Protein AF-A0A355X7D9-F1 (afdb_monomer_lite)

Radius of gyration: 18.4 Å; chains: 1; bounding box: 54×33×50 Å

pLDDT: mean 74.08, std 18.55, range [33.12, 97.25]

Foldseek 3Di:
DDPDDPPDPPPDDDDPDDDDDPVCPPVCVVVVQVVQQWDACDPLNPPVVDRTGGDDDDDDDPVCCVVCQVVQLQPFDLPDPQFGDWDWDDDPQWIWIHTNVDIQTDGLQDQPSQVVQLVVRVVRRNDSSVGGGSVSRDDD

Structure (mmCIF, N/CA/C/O backbone):
data_AF-A0A355X7D9-F1
#
_entry.id   AF-A0A355X7D9-F1
#
loop_
_atom_site.group_PDB
_atom_site.id
_atom_site.type_symbol
_atom_site.label_atom_id
_atom_site.label_alt_id
_atom_site.label_comp_id
_atom_site.label_asym_id
_atom_site.label_entity_id
_atom_site.label_seq_id
_atom_site.pdbx_PDB_ins_code
_atom_site.Cartn_x
_atom_site.Cartn_y
_atom_site.Cartn_z
_atom_site.occupancy
_atom_site.B_iso_or_equiv
_atom_site.auth_seq_id
_atom_site.auth_comp_id
_atom_site.auth_asym_id
_atom_site.auth_atom_id
_atom_site.pdbx_PDB_model_num
ATOM 1 N N . MET A 1 1 ? 30.212 -12.729 -37.446 1.00 37.50 1 MET A N 1
ATOM 2 C CA . MET A 1 1 ? 29.825 -13.576 -36.300 1.00 37.50 1 MET A CA 1
ATOM 3 C C . MET A 1 1 ? 28.626 -12.900 -35.650 1.00 37.50 1 MET A C 1
ATOM 5 O O . MET A 1 1 ? 28.791 -11.864 -35.021 1.00 37.50 1 MET A O 1
ATOM 9 N N . ILE A 1 2 ? 27.415 -13.364 -35.962 1.00 36.81 2 ILE A N 1
ATOM 10 C CA . ILE A 1 2 ? 26.168 -12.760 -35.474 1.00 36.81 2 ILE A CA 1
ATOM 11 C C . ILE A 1 2 ? 25.982 -13.260 -34.043 1.00 36.81 2 ILE A C 1
ATOM 13 O O . ILE A 1 2 ? 25.914 -14.470 -33.834 1.00 36.81 2 ILE A O 1
ATOM 17 N N . LYS A 1 3 ? 25.971 -12.354 -33.059 1.00 39.94 3 LYS A N 1
ATOM 18 C CA . LYS A 1 3 ? 25.638 -12.713 -31.678 1.00 39.94 3 LYS A CA 1
ATOM 19 C C . LYS A 1 3 ? 24.190 -13.195 -31.661 1.00 39.94 3 LYS A C 1
ATOM 21 O O . LYS A 1 3 ? 23.278 -12.438 -31.981 1.00 39.94 3 LYS A O 1
ATOM 26 N N . GLN A 1 4 ? 24.018 -14.470 -31.341 1.00 42.75 4 GLN A N 1
ATOM 27 C CA . GLN A 1 4 ? 22.736 -15.077 -31.034 1.00 42.75 4 GLN A CA 1
ATOM 28 C C . GLN A 1 4 ? 22.174 -14.321 -29.825 1.00 42.75 4 GLN A C 1
ATOM 30 O O . GLN A 1 4 ? 22.808 -14.277 -28.773 1.00 42.75 4 GLN A O 1
ATOM 35 N N . ILE A 1 5 ? 21.058 -13.621 -30.016 1.00 48.12 5 ILE A N 1
ATOM 36 C CA . ILE A 1 5 ? 20.336 -12.978 -28.922 1.00 48.12 5 ILE A CA 1
ATOM 37 C C . ILE A 1 5 ? 19.701 -14.122 -28.135 1.00 48.12 5 ILE A C 1
ATOM 39 O O . ILE A 1 5 ? 18.835 -14.819 -28.670 1.00 48.12 5 ILE A O 1
ATOM 43 N N . ASP A 1 6 ? 20.169 -14.346 -26.908 1.00 46.44 6 ASP A N 1
ATOM 44 C CA . ASP A 1 6 ? 19.499 -15.235 -25.964 1.00 46.44 6 ASP A CA 1
ATOM 45 C C . ASP A 1 6 ? 18.053 -14.757 -25.823 1.00 46.44 6 ASP A C 1
ATOM 47 O O . ASP A 1 6 ? 17.785 -13.646 -25.359 1.00 46.44 6 ASP A O 1
ATOM 51 N N . LYS A 1 7 ? 17.103 -15.587 -26.268 1.00 47.53 7 LYS A N 1
ATOM 52 C CA . LYS A 1 7 ? 15.702 -15.426 -25.892 1.00 47.53 7 LYS A CA 1
ATOM 53 C C . LYS A 1 7 ? 15.666 -15.625 -24.384 1.00 47.53 7 LYS A C 1
ATOM 55 O O . LYS A 1 7 ? 15.735 -16.763 -23.925 1.00 47.53 7 LYS A O 1
ATOM 60 N N . ALA A 1 8 ? 15.606 -14.523 -23.637 1.00 48.34 8 ALA A N 1
ATOM 61 C CA . ALA A 1 8 ? 15.308 -14.550 -22.216 1.00 48.34 8 ALA A CA 1
ATOM 62 C C . ALA A 1 8 ? 14.149 -15.528 -22.005 1.00 48.34 8 ALA A C 1
ATOM 64 O O . ALA A 1 8 ? 13.143 -15.468 -22.717 1.00 48.34 8 ALA A O 1
ATOM 65 N N . HIS A 1 9 ? 14.348 -16.484 -21.106 1.00 48.16 9 HIS A N 1
ATOM 66 C CA . HIS A 1 9 ? 13.357 -17.484 -20.753 1.00 48.16 9 HIS A CA 1
ATOM 67 C C . HIS A 1 9 ? 12.166 -16.728 -20.147 1.00 48.16 9 HIS A C 1
ATOM 69 O O . HIS A 1 9 ? 12.162 -16.422 -18.960 1.00 48.16 9 HIS A O 1
ATOM 75 N N . ILE A 1 10 ? 11.190 -16.341 -20.973 1.00 46.81 10 ILE A N 1
ATOM 76 C CA . ILE A 1 10 ? 9.925 -15.789 -20.494 1.00 46.81 10 ILE A CA 1
ATOM 77 C C . ILE A 1 10 ? 9.227 -16.978 -19.843 1.00 46.81 10 ILE A C 1
ATOM 79 O O . ILE A 1 10 ? 8.678 -17.835 -20.531 1.00 46.81 10 ILE A O 1
ATOM 83 N N . SER A 1 11 ? 9.358 -17.104 -18.525 1.00 43.50 11 SER A N 1
ATOM 84 C CA . SER A 1 11 ? 8.507 -17.999 -17.755 1.00 43.50 11 SER A CA 1
ATOM 85 C C . SER A 1 11 ? 7.077 -17.520 -17.970 1.00 43.50 11 SER A C 1
ATOM 87 O O . SER A 1 11 ? 6.740 -16.401 -17.584 1.00 43.50 11 SER A O 1
ATOM 89 N N . GLU A 1 12 ? 6.263 -18.318 -18.654 1.00 38.62 12 GLU A N 1
ATOM 90 C CA . GLU A 1 12 ? 4.837 -18.042 -18.781 1.00 38.62 12 GLU A CA 1
ATOM 91 C C . GLU A 1 12 ? 4.248 -17.973 -17.365 1.00 38.62 12 GLU A C 1
ATOM 93 O O . GLU A 1 12 ? 4.282 -18.947 -16.616 1.00 38.62 12 GLU A O 1
ATOM 98 N N . CYS A 1 13 ? 3.773 -16.792 -16.970 1.00 42.66 13 CYS A N 1
ATOM 99 C CA . CYS A 1 13 ? 3.034 -16.605 -15.729 1.00 42.66 13 CYS A CA 1
ATOM 100 C C . CYS A 1 13 ? 1.545 -16.709 -16.060 1.00 42.66 13 CYS A C 1
ATOM 102 O O . CYS A 1 13 ? 1.006 -15.870 -16.783 1.00 42.66 13 CYS A O 1
ATOM 104 N N . GLU A 1 14 ? 0.883 -17.742 -15.548 1.00 38.44 14 GLU A N 1
ATOM 105 C CA . GLU A 1 14 ? -0.551 -17.956 -15.734 1.00 38.44 14 GLU A CA 1
ATOM 106 C C . GLU A 1 14 ? -1.353 -17.449 -14.529 1.00 38.44 14 GLU A C 1
ATOM 108 O O . GLU A 1 14 ? -1.004 -17.687 -13.371 1.00 38.44 14 GLU A O 1
ATOM 113 N N . ILE A 1 15 ? -2.469 -16.766 -14.794 1.00 47.62 15 ILE A N 1
ATOM 114 C CA . ILE A 1 15 ? -3.479 -16.491 -13.769 1.00 47.62 15 ILE A CA 1
ATOM 115 C C . ILE A 1 15 ? -4.422 -17.691 -13.736 1.00 47.62 15 ILE A C 1
ATOM 117 O O . ILE A 1 15 ? -5.391 -17.762 -14.494 1.00 47.62 15 ILE A O 1
ATOM 121 N N . ASN A 1 16 ? -4.148 -18.633 -12.840 1.00 33.12 16 ASN A N 1
ATOM 122 C CA . ASN A 1 16 ? -5.037 -19.763 -12.609 1.00 33.12 16 ASN A CA 1
ATOM 123 C C . ASN A 1 16 ? -6.116 -19.403 -11.583 1.00 33.12 16 ASN A C 1
ATOM 125 O O . ASN A 1 16 ? -5.812 -19.064 -10.442 1.00 33.12 16 ASN A O 1
ATOM 129 N N . ASN A 1 17 ? -7.381 -19.554 -11.992 1.00 40.44 17 ASN A N 1
ATOM 130 C CA . ASN A 1 17 ? -8.606 -19.391 -11.191 1.00 40.44 17 ASN A CA 1
ATOM 131 C C . ASN A 1 17 ? -9.131 -17.955 -10.982 1.00 40.44 17 ASN A C 1
ATOM 133 O O . ASN A 1 17 ? -9.557 -17.596 -9.884 1.00 40.44 17 ASN A O 1
ATOM 137 N N . LEU A 1 18 ? -9.221 -17.155 -12.050 1.00 55.16 18 LEU A N 1
ATOM 138 C CA . LEU A 1 18 ? -10.052 -15.945 -12.043 1.00 55.16 18 LEU A CA 1
ATOM 139 C C . LEU A 1 18 ? -11.548 -16.321 -12.108 1.00 55.16 18 LEU A C 1
ATOM 141 O O . LEU A 1 18 ? -12.053 -16.728 -13.156 1.00 55.16 18 LEU A O 1
ATOM 145 N N . CYS A 1 19 ? -12.276 -16.170 -10.999 1.00 50.41 19 CYS A N 1
ATOM 146 C CA . CYS A 1 19 ? -13.732 -16.324 -10.974 1.00 50.41 19 CYS A CA 1
ATOM 147 C C . CYS A 1 19 ? -14.412 -14.976 -11.244 1.00 50.41 19 CYS A C 1
ATOM 149 O O . CYS A 1 19 ? -14.217 -14.018 -10.500 1.00 50.41 19 CYS A O 1
ATOM 151 N N . VAL A 1 20 ? -15.238 -14.907 -12.289 1.00 54.19 20 VAL A N 1
ATOM 152 C CA . VAL A 1 20 ? -16.112 -13.756 -12.547 1.00 54.19 20 VAL A CA 1
ATOM 153 C C . VAL A 1 20 ? -17.496 -14.058 -11.976 1.00 54.19 20 VAL A C 1
ATOM 155 O O . VAL A 1 20 ? -18.138 -15.041 -12.379 1.00 54.19 20 VAL A O 1
ATOM 158 N N . LEU A 1 21 ? -17.950 -13.209 -11.046 1.00 49.34 21 LEU A N 1
ATOM 159 C CA . LEU A 1 21 ? -19.298 -13.268 -10.477 1.00 49.34 21 LEU A CA 1
ATOM 160 C C . LEU A 1 21 ? -20.354 -13.327 -11.601 1.00 49.34 21 LEU A C 1
ATOM 162 O O . LEU A 1 21 ? -20.164 -12.674 -12.631 1.00 49.34 21 LEU A O 1
ATOM 166 N N . PRO A 1 22 ? -21.452 -14.096 -11.445 1.00 52.22 22 PRO A N 1
ATOM 167 C CA . PRO A 1 22 ? -22.439 -14.309 -12.508 1.00 52.22 22 PRO A CA 1
ATOM 168 C C . PRO A 1 22 ? -22.937 -13.024 -13.180 1.00 52.22 22 PRO A C 1
ATOM 170 O O . PRO A 1 22 ? -22.972 -12.977 -14.408 1.00 52.22 22 PRO A O 1
ATOM 173 N N . ASP A 1 23 ? -23.203 -11.982 -12.391 1.00 59.25 23 ASP A N 1
ATOM 174 C CA . ASP A 1 23 ? -23.733 -10.685 -12.847 1.00 59.25 23 ASP A CA 1
ATOM 175 C C . ASP A 1 23 ? -22.778 -9.913 -13.771 1.00 59.25 23 ASP A C 1
ATOM 177 O O . ASP A 1 23 ? -23.171 -8.965 -14.445 1.00 59.25 23 ASP A O 1
ATOM 181 N N . TYR A 1 24 ? -21.516 -10.334 -13.821 1.00 50.69 24 TYR A N 1
ATOM 182 C CA . TYR A 1 24 ? -20.425 -9.639 -14.495 1.00 50.69 24 TYR A CA 1
ATOM 183 C C . TYR A 1 24 ? -19.802 -10.466 -15.634 1.00 50.69 24 TYR A C 1
ATOM 185 O O . TYR A 1 24 ? -18.837 -10.049 -16.285 1.00 50.69 24 TYR A O 1
ATOM 193 N N . ARG A 1 25 ? -20.342 -11.657 -15.916 1.00 52.56 25 ARG A N 1
ATOM 194 C CA . ARG A 1 25 ? -19.898 -12.495 -17.041 1.00 52.56 25 ARG A CA 1
ATOM 195 C C . ARG A 1 25 ? -20.210 -11.818 -18.378 1.00 52.56 25 ARG A C 1
ATOM 197 O O . ARG A 1 25 ? -21.140 -11.034 -18.496 1.00 52.56 25 ARG A O 1
ATOM 204 N N . HIS A 1 26 ? -19.418 -12.130 -19.406 1.00 59.91 26 HIS A N 1
ATOM 205 C CA . HIS A 1 26 ? -19.538 -11.562 -20.763 1.00 59.91 26 HIS A CA 1
ATOM 206 C C . HIS A 1 26 ? -19.325 -10.038 -20.878 1.00 59.91 26 HIS A C 1
ATOM 208 O O . HIS A 1 26 ? -19.431 -9.488 -21.967 1.00 59.91 26 HIS A O 1
ATOM 214 N N . CYS A 1 27 ? -18.905 -9.356 -19.808 1.00 63.72 27 CYS A N 1
ATOM 215 C CA . CYS A 1 27 ? -18.610 -7.918 -19.815 1.00 63.72 27 CYS A CA 1
ATOM 216 C C . CYS A 1 27 ? -17.157 -7.564 -20.205 1.00 63.72 27 CYS A C 1
ATOM 218 O O . CYS A 1 27 ? -16.660 -6.497 -19.837 1.00 63.72 27 CYS A O 1
ATOM 220 N N . HIS A 1 28 ? -16.454 -8.453 -20.919 1.00 64.31 28 HIS A N 1
ATOM 221 C CA . HIS A 1 28 ? -15.039 -8.299 -21.305 1.00 64.31 28 HIS A CA 1
ATOM 222 C C . HIS A 1 28 ? -14.071 -8.051 -20.133 1.00 64.31 28 HIS A C 1
ATOM 224 O O . HIS A 1 28 ? -13.054 -7.384 -20.295 1.00 64.31 28 HIS A O 1
ATOM 230 N N . ILE A 1 29 ? -14.355 -8.605 -18.953 1.00 63.34 29 ILE A N 1
ATOM 231 C CA . ILE A 1 29 ? -13.568 -8.336 -17.739 1.00 63.34 29 ILE A CA 1
ATOM 232 C C . ILE A 1 29 ? -12.116 -8.788 -17.866 1.00 63.34 29 ILE A C 1
ATOM 234 O O . ILE A 1 29 ? -11.239 -8.046 -17.457 1.00 63.34 29 ILE A O 1
ATOM 238 N N . GLY A 1 30 ? -11.836 -9.924 -18.512 1.00 60.00 30 GLY A N 1
ATOM 239 C CA . GLY A 1 30 ? -10.453 -10.339 -18.779 1.00 60.00 30 GLY A CA 1
ATOM 240 C C . GLY A 1 30 ? -9.676 -9.325 -19.629 1.00 60.00 30 GLY A C 1
ATOM 241 O O . GLY A 1 30 ? -8.533 -9.020 -19.319 1.00 60.00 30 GLY A O 1
ATOM 242 N N . LYS A 1 31 ? -10.318 -8.733 -20.647 1.00 60.28 31 LYS A N 1
ATOM 243 C CA . LYS A 1 31 ? -9.723 -7.669 -21.471 1.00 60.28 31 LYS A CA 1
ATOM 244 C C . LYS A 1 31 ? -9.522 -6.390 -20.658 1.00 60.28 31 LYS A C 1
ATOM 246 O O . LYS A 1 31 ? -8.450 -5.813 -20.720 1.00 60.28 31 LYS A O 1
ATOM 251 N N . LYS A 1 32 ? -10.520 -5.988 -19.867 1.00 64.31 32 LYS A N 1
ATOM 252 C CA . LYS A 1 32 ? -10.421 -4.812 -18.993 1.00 64.31 32 LYS A CA 1
ATOM 253 C C . LYS A 1 32 ? -9.336 -4.977 -17.933 1.00 64.31 32 LYS A C 1
ATOM 255 O O . LYS A 1 32 ? -8.606 -4.034 -17.698 1.00 64.31 32 LYS A O 1
ATOM 260 N N . LEU A 1 33 ? -9.199 -6.160 -17.335 1.00 64.12 33 LEU A N 1
ATOM 261 C CA . LEU A 1 33 ? -8.115 -6.479 -16.404 1.00 64.12 33 LEU A CA 1
ATOM 262 C C . LEU A 1 33 ? -6.755 -6.414 -17.095 1.00 64.12 33 LEU A C 1
ATOM 264 O O . LEU A 1 33 ? -5.829 -5.872 -16.516 1.00 64.12 33 LEU A O 1
ATOM 268 N N . LEU A 1 34 ? -6.642 -6.914 -18.328 1.00 59.62 34 LEU A N 1
ATOM 269 C CA . LEU A 1 34 ? -5.408 -6.837 -19.107 1.00 59.62 34 LEU A CA 1
ATOM 270 C C . LEU A 1 34 ? -5.053 -5.385 -19.475 1.00 59.62 34 LEU A C 1
ATOM 272 O O . LEU A 1 34 ? -3.911 -4.979 -19.336 1.00 59.62 34 LEU A O 1
ATOM 276 N N . GLU A 1 35 ? -6.030 -4.594 -19.921 1.00 58.00 35 GLU A N 1
ATOM 277 C CA . GLU A 1 35 ? -5.851 -3.180 -20.283 1.00 58.00 35 GLU A CA 1
ATOM 278 C C . GLU A 1 35 ? -5.568 -2.298 -19.058 1.00 58.00 35 GLU A C 1
ATOM 280 O O . GLU A 1 35 ? -4.774 -1.371 -19.154 1.00 58.00 35 GLU A O 1
ATOM 285 N N . HIS A 1 36 ? -6.178 -2.597 -17.907 1.00 56.62 36 HIS A N 1
ATOM 286 C CA . HIS A 1 36 ? -5.950 -1.896 -16.639 1.00 56.62 36 HIS A CA 1
ATOM 287 C C . HIS A 1 36 ? -4.648 -2.331 -15.955 1.00 56.62 36 HIS A C 1
ATOM 289 O O . HIS A 1 36 ? -4.036 -1.556 -15.232 1.00 56.62 36 HIS A O 1
ATOM 295 N N . ALA A 1 37 ? -4.199 -3.563 -16.197 1.00 56.69 37 ALA A N 1
ATOM 296 C CA . ALA A 1 37 ? -2.910 -4.039 -15.721 1.00 56.69 37 ALA A CA 1
ATOM 297 C C . ALA A 1 37 ? -1.738 -3.381 -16.457 1.00 56.69 37 ALA A C 1
ATOM 299 O O . ALA A 1 37 ? -0.615 -3.571 -16.036 1.00 56.69 37 ALA A O 1
ATOM 300 N N . PHE A 1 38 ? -1.936 -2.621 -17.532 1.00 54.12 38 PHE A N 1
ATOM 301 C CA . PHE A 1 38 ? -0.830 -1.949 -18.207 1.00 54.12 38 PHE A CA 1
ATOM 302 C C . PHE A 1 38 ? -1.041 -0.446 -18.191 1.00 54.12 38 PHE A C 1
ATOM 304 O O . PHE A 1 38 ? -1.561 0.142 -19.138 1.00 54.12 38 PHE A O 1
ATOM 311 N N . GLU A 1 39 ? -0.575 0.191 -17.127 1.00 57.91 39 GLU A N 1
ATOM 312 C CA . GLU A 1 39 ? -0.403 1.630 -17.122 1.00 57.91 39 GLU A CA 1
ATOM 313 C C . GLU A 1 39 ? 1.053 1.970 -17.473 1.00 57.91 39 GLU A C 1
ATOM 315 O O . GLU A 1 39 ? 2.012 1.320 -17.042 1.00 57.91 39 GLU A O 1
ATOM 320 N N . LYS A 1 40 ? 1.238 2.979 -18.333 1.00 56.44 40 LYS A N 1
ATOM 321 C CA . LYS A 1 40 ? 2.580 3.482 -18.644 1.00 56.44 40 LYS A CA 1
ATOM 322 C C . LYS A 1 40 ? 3.128 4.187 -17.413 1.00 56.44 40 LYS A C 1
ATOM 324 O O . LYS A 1 40 ? 2.411 4.968 -16.794 1.00 56.44 40 LYS A O 1
ATOM 329 N N . VAL A 1 41 ? 4.399 3.950 -17.103 1.00 57.62 41 VAL A N 1
ATOM 330 C CA . VAL A 1 41 ? 5.092 4.706 -16.056 1.00 57.62 41 VAL A CA 1
ATOM 331 C C . VAL A 1 41 ? 5.065 6.191 -16.421 1.00 57.62 41 VAL A C 1
ATOM 333 O O . VAL A 1 41 ? 5.439 6.577 -17.531 1.00 57.62 41 VAL A O 1
ATOM 336 N N . THR A 1 42 ? 4.565 7.017 -15.504 1.00 63.66 42 THR A N 1
ATOM 337 C CA . THR A 1 42 ? 4.565 8.478 -15.631 1.00 63.66 42 THR A CA 1
ATOM 338 C C . THR A 1 42 ? 5.714 9.072 -14.814 1.00 63.66 42 THR A C 1
ATOM 340 O O . THR A 1 42 ? 6.301 8.399 -13.963 1.00 63.66 42 THR A O 1
ATOM 343 N N . GLU A 1 43 ? 6.029 10.353 -15.037 1.00 63.88 43 GLU A N 1
ATOM 344 C CA . GLU A 1 43 ? 6.968 11.090 -14.172 1.00 63.88 43 GLU A CA 1
ATOM 345 C C . GLU A 1 43 ? 6.532 11.073 -12.698 1.00 63.88 43 GLU A C 1
ATOM 347 O O . GLU A 1 43 ? 7.378 11.090 -11.811 1.00 63.88 43 GLU A O 1
ATOM 352 N N . GLU A 1 44 ? 5.226 10.988 -12.433 1.00 58.34 44 GLU A N 1
ATOM 353 C CA . GLU A 1 44 ? 4.664 10.909 -11.083 1.00 58.34 44 GLU A CA 1
ATOM 354 C C . GLU A 1 44 ? 4.863 9.521 -10.454 1.00 58.34 44 GLU A C 1
ATOM 356 O O . GLU A 1 44 ? 5.150 9.421 -9.264 1.00 58.34 44 GLU A O 1
ATOM 361 N N . SER A 1 45 ? 4.792 8.444 -11.247 1.00 62.16 45 SER A N 1
ATOM 362 C CA . SER A 1 45 ? 5.083 7.085 -10.774 1.00 62.16 45 SER A CA 1
ATOM 363 C C . SER A 1 45 ? 6.557 6.897 -10.391 1.00 62.16 45 SER A C 1
ATOM 365 O O . SER A 1 45 ? 6.836 6.085 -9.512 1.00 62.16 45 SER A O 1
ATOM 367 N N . ASN A 1 46 ? 7.483 7.605 -11.062 1.00 63.47 46 ASN A N 1
ATOM 368 C CA . ASN A 1 46 ? 8.939 7.643 -10.822 1.00 63.47 46 ASN A CA 1
ATOM 369 C C . ASN A 1 46 ? 9.534 6.298 -10.336 1.00 63.47 46 ASN A C 1
ATOM 371 O O . ASN A 1 46 ? 10.200 6.177 -9.307 1.00 63.47 46 ASN A O 1
ATOM 375 N N . THR A 1 47 ? 9.272 5.264 -11.140 1.00 63.25 47 THR A N 1
ATOM 376 C CA . THR A 1 47 ? 9.803 3.899 -11.027 1.00 63.25 47 THR A CA 1
ATOM 377 C C . THR A 1 47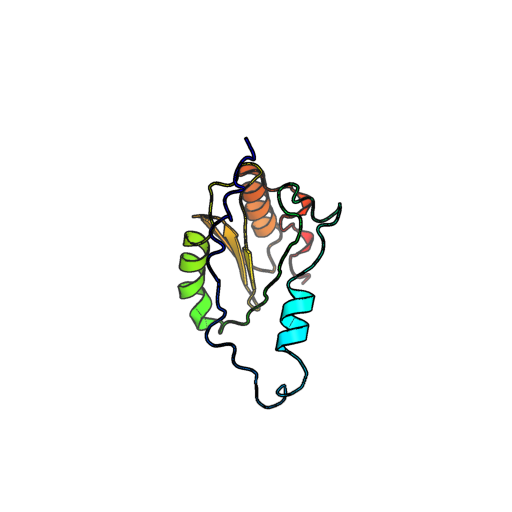 ? 10.770 3.643 -12.191 1.00 63.25 47 THR A C 1
ATOM 379 O O . THR A 1 47 ? 10.417 2.963 -13.151 1.00 63.25 47 THR A O 1
ATOM 382 N N . PRO A 1 48 ? 12.001 4.188 -12.146 1.00 62.47 48 PRO A N 1
ATOM 383 C CA . PRO A 1 48 ? 12.898 4.261 -13.308 1.00 62.47 48 PRO A CA 1
ATOM 384 C C . PRO A 1 48 ? 13.358 2.901 -13.860 1.00 62.47 48 PRO A C 1
ATOM 386 O O . PRO A 1 48 ? 13.888 2.845 -14.965 1.00 62.47 48 PRO A O 1
ATOM 389 N N . ASP A 1 49 ? 13.158 1.812 -13.112 1.00 63.72 49 ASP A N 1
ATOM 390 C CA . ASP A 1 49 ? 13.508 0.449 -13.535 1.00 63.72 49 ASP A CA 1
ATOM 391 C C . ASP A 1 49 ? 12.373 -0.294 -14.262 1.00 63.72 49 ASP A C 1
ATOM 393 O O . ASP A 1 49 ? 12.535 -1.471 -14.584 1.00 63.72 49 ASP A O 1
ATOM 397 N N . LEU A 1 50 ? 11.208 0.333 -14.454 1.00 62.00 50 LEU A N 1
ATOM 398 C CA . LEU A 1 50 ? 10.049 -0.280 -15.098 1.00 62.00 50 LEU A CA 1
ATOM 399 C C . LEU A 1 50 ? 9.590 0.553 -16.295 1.00 62.00 50 LEU A C 1
ATOM 401 O O . LEU A 1 50 ? 9.403 1.760 -16.189 1.00 62.00 50 LEU A O 1
ATOM 405 N N . ASP A 1 51 ? 9.330 -0.111 -17.419 1.00 54.22 51 ASP A N 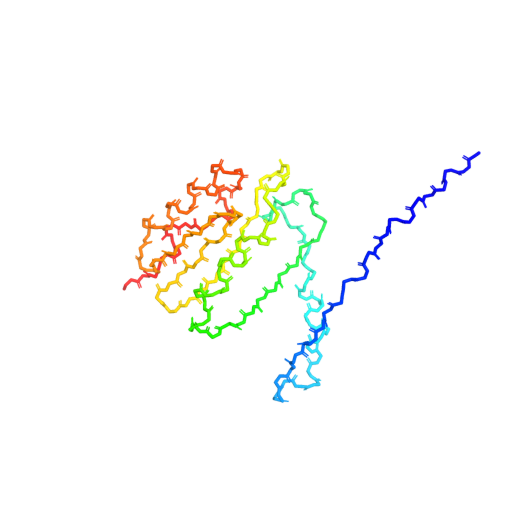1
ATOM 406 C CA . ASP A 1 51 ? 8.705 0.526 -18.587 1.00 54.22 51 ASP A CA 1
ATOM 407 C C . ASP A 1 51 ? 7.167 0.548 -18.478 1.00 54.22 51 ASP A C 1
ATOM 409 O O . ASP A 1 51 ? 6.489 1.370 -19.101 1.00 54.22 51 ASP A O 1
ATOM 413 N N . ILE A 1 52 ? 6.596 -0.382 -17.705 1.00 57.59 52 ILE A N 1
ATOM 414 C CA . ILE A 1 52 ? 5.154 -0.611 -17.555 1.00 57.59 52 ILE A CA 1
ATOM 415 C C . ILE A 1 52 ? 4.875 -1.039 -16.112 1.00 57.59 52 ILE A C 1
ATOM 417 O O . ILE A 1 52 ? 5.627 -1.846 -15.559 1.00 57.59 52 ILE A O 1
ATOM 421 N N . TRP A 1 53 ? 3.790 -0.537 -15.519 1.00 56.78 53 TRP A N 1
ATOM 422 C CA . TRP A 1 53 ? 3.343 -0.944 -14.188 1.00 56.78 53 TRP A CA 1
ATOM 423 C C . TRP A 1 53 ? 1.957 -1.597 -14.232 1.00 56.78 53 TRP A C 1
ATOM 425 O O . TRP A 1 53 ? 1.122 -1.261 -15.074 1.00 56.78 53 TRP A O 1
ATOM 435 N N . THR A 1 54 ? 1.740 -2.558 -13.330 1.00 61.41 54 THR A N 1
ATOM 436 C CA . THR A 1 54 ? 0.503 -3.341 -13.217 1.00 61.41 54 THR A CA 1
ATOM 437 C C . THR A 1 54 ? -0.086 -3.198 -11.819 1.00 61.41 54 THR A C 1
ATOM 439 O O . THR A 1 54 ? 0.588 -3.536 -10.844 1.00 61.41 54 THR A O 1
ATOM 442 N N . MET A 1 55 ? -1.346 -2.768 -11.705 1.00 67.62 55 MET A N 1
ATOM 443 C CA . MET A 1 55 ? -2.074 -2.760 -10.433 1.00 67.62 55 MET A CA 1
ATOM 444 C C . MET A 1 55 ? -3.132 -3.857 -10.399 1.00 67.62 55 MET A C 1
ATOM 446 O O . MET A 1 55 ? -3.986 -3.946 -11.281 1.00 67.62 55 MET A O 1
ATOM 450 N N . HIS A 1 56 ? -3.123 -4.653 -9.332 1.00 67.44 56 HIS A N 1
ATOM 451 C CA . HIS A 1 56 ? -4.186 -5.606 -9.042 1.00 67.44 56 HIS A CA 1
ATOM 452 C C . HIS A 1 56 ? -4.787 -5.295 -7.678 1.00 67.44 56 HIS A C 1
ATOM 454 O O . HIS A 1 56 ? -4.093 -5.324 -6.666 1.00 67.44 56 HIS A O 1
ATOM 460 N N . ILE A 1 57 ? -6.090 -5.026 -7.658 1.00 71.25 57 ILE A N 1
ATOM 461 C CA . ILE A 1 57 ? -6.858 -4.857 -6.426 1.00 71.25 57 ILE A CA 1
ATOM 462 C C . ILE A 1 57 ? -7.668 -6.132 -6.217 1.00 71.25 57 ILE A C 1
ATOM 464 O O . ILE A 1 57 ? -8.380 -6.577 -7.118 1.00 71.25 57 ILE A O 1
ATOM 468 N N . VAL A 1 58 ? -7.545 -6.727 -5.033 1.00 73.06 58 VAL A N 1
ATOM 469 C CA . VAL A 1 58 ? -8.292 -7.923 -4.636 1.00 73.06 58 VAL A CA 1
ATOM 470 C C . VAL A 1 58 ? -9.032 -7.661 -3.335 1.00 73.06 58 VAL A C 1
ATOM 472 O O . VAL A 1 58 ? -8.504 -7.028 -2.423 1.00 73.06 58 VAL A O 1
ATOM 475 N N . GLU A 1 59 ? -10.254 -8.173 -3.237 1.00 73.75 59 GLU A N 1
ATOM 476 C CA . GLU A 1 59 ? -11.027 -8.141 -2.000 1.00 73.75 59 GLU A CA 1
ATOM 477 C C . GLU A 1 59 ? -10.759 -9.410 -1.194 1.00 73.75 59 GLU A C 1
ATOM 479 O O . GLU A 1 59 ? -10.822 -10.531 -1.708 1.00 73.75 59 GLU A O 1
ATOM 484 N N . ILE A 1 60 ? -10.469 -9.237 0.092 1.00 75.31 60 ILE A N 1
ATOM 485 C CA . ILE A 1 60 ? -10.285 -10.338 1.031 1.00 75.31 60 ILE A CA 1
ATOM 486 C C . ILE A 1 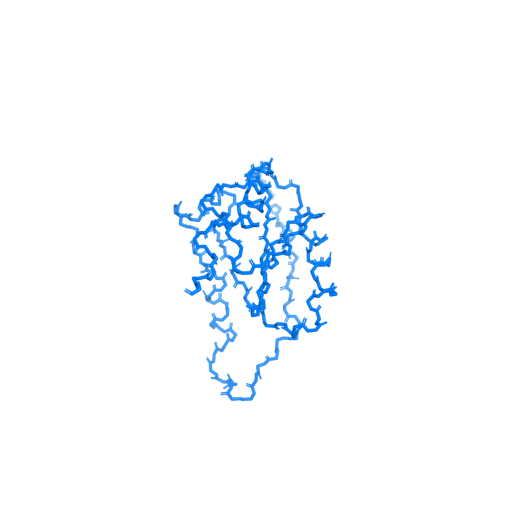60 ? -11.283 -10.201 2.170 1.00 75.31 60 ILE A C 1
ATOM 488 O O . ILE A 1 60 ? -11.549 -9.107 2.660 1.00 75.31 60 ILE A O 1
ATOM 492 N N . ALA A 1 61 ? -11.833 -11.330 2.610 1.00 78.94 61 ALA A N 1
ATOM 493 C CA . ALA A 1 61 ? -12.689 -11.335 3.786 1.00 78.94 61 ALA A CA 1
ATOM 494 C C . ALA A 1 61 ? -11.878 -10.907 5.020 1.00 78.94 61 ALA A C 1
ATOM 496 O O . ALA A 1 61 ? -10.794 -11.446 5.253 1.00 78.94 61 ALA A O 1
ATOM 497 N N . GLU A 1 62 ? -12.417 -9.985 5.820 1.00 78.25 62 GLU A N 1
ATOM 498 C CA . GLU A 1 62 ? -11.684 -9.328 6.913 1.00 78.25 62 GLU A CA 1
ATOM 499 C C . GLU A 1 62 ? -11.071 -10.322 7.912 1.00 78.25 62 GLU A C 1
ATOM 501 O O . GLU A 1 62 ? -9.906 -10.203 8.285 1.00 78.25 62 GLU A O 1
ATOM 506 N N . TYR A 1 63 ? -11.794 -11.395 8.247 1.00 82.69 63 TYR A N 1
ATOM 507 C CA . TYR A 1 63 ? -11.305 -12.444 9.151 1.00 82.69 63 TYR A CA 1
ATOM 508 C C . TYR A 1 63 ? -10.050 -13.182 8.646 1.00 82.69 63 TYR A C 1
ATOM 510 O O . TYR A 1 63 ? -9.383 -13.864 9.423 1.00 82.69 63 TYR A O 1
ATOM 518 N N . LYS A 1 64 ? -9.723 -13.086 7.349 1.00 84.75 64 LYS A N 1
ATOM 519 C CA . LYS A 1 64 ? -8.520 -13.690 6.759 1.00 84.75 64 LYS A CA 1
ATOM 520 C C . LYS A 1 64 ? -7.310 -12.765 6.786 1.00 84.75 64 LYS A C 1
ATOM 522 O O . LYS A 1 64 ? -6.201 -13.263 6.584 1.00 84.75 64 LYS A O 1
ATOM 527 N N . ILE A 1 65 ? -7.490 -11.465 7.026 1.00 86.75 65 ILE A N 1
ATOM 528 C CA . ILE A 1 65 ? -6.424 -10.459 6.917 1.00 86.75 65 ILE A CA 1
ATOM 529 C C . ILE A 1 65 ? -5.201 -10.859 7.742 1.00 86.75 65 ILE A C 1
ATOM 531 O O . ILE A 1 65 ? -4.104 -10.975 7.200 1.00 86.75 65 ILE A O 1
ATOM 535 N N . GLU A 1 66 ? -5.404 -11.176 9.020 1.00 90.12 66 GLU A N 1
ATOM 536 C CA . GLU A 1 66 ? -4.320 -11.527 9.947 1.00 90.12 66 GLU A CA 1
ATOM 537 C C . GLU A 1 66 ? -3.530 -12.777 9.504 1.00 90.12 66 GLU A C 1
ATOM 539 O O . GLU A 1 66 ? -2.353 -12.918 9.827 1.00 90.12 66 GLU A O 1
ATOM 544 N N . SER A 1 67 ? -4.139 -13.673 8.716 1.00 89.31 67 SER A N 1
ATOM 545 C CA . SER A 1 67 ? -3.456 -14.849 8.152 1.00 89.31 67 SER A CA 1
ATOM 546 C C . SER A 1 67 ? -2.709 -14.565 6.843 1.00 89.31 67 SER A C 1
ATOM 548 O O . SER A 1 67 ? -1.713 -15.224 6.551 1.00 89.31 67 SER A O 1
ATOM 550 N N . ILE A 1 68 ? -3.169 -13.586 6.058 1.00 88.81 68 ILE A N 1
ATOM 551 C CA . ILE A 1 68 ? -2.635 -13.266 4.725 1.00 88.81 68 ILE A CA 1
ATOM 552 C C . ILE A 1 68 ? -1.491 -12.255 4.814 1.00 88.81 68 ILE A C 1
ATOM 554 O O . ILE A 1 68 ? -0.484 -12.404 4.124 1.00 88.81 68 ILE A O 1
ATOM 558 N N . VAL A 1 69 ? -1.612 -11.249 5.680 1.00 91.88 69 VAL A N 1
ATOM 559 C CA . VAL A 1 69 ? -0.634 -10.162 5.833 1.00 91.88 69 VAL A CA 1
ATOM 560 C C . VAL A 1 69 ? 0.807 -10.667 6.036 1.00 91.88 69 VAL A C 1
ATOM 562 O O . VAL A 1 69 ? 1.701 -10.191 5.330 1.00 91.88 69 VAL A O 1
ATOM 565 N N . PRO A 1 70 ? 1.080 -11.667 6.902 1.00 91.81 70 PRO A N 1
ATOM 566 C CA . PRO A 1 70 ? 2.434 -12.198 7.056 1.00 91.81 70 PRO A CA 1
ATOM 567 C C . PRO A 1 70 ? 2.955 -12.916 5.806 1.00 91.81 70 PRO A C 1
ATOM 569 O O . PRO A 1 70 ? 4.163 -12.955 5.586 1.00 91.81 70 PRO A O 1
ATOM 572 N N . LEU A 1 71 ? 2.068 -13.511 5.001 1.00 90.38 71 LEU A N 1
ATOM 573 C CA . LEU A 1 71 ? 2.444 -14.172 3.751 1.00 90.38 71 LEU A CA 1
ATOM 574 C C . LEU A 1 71 ? 2.833 -13.134 2.696 1.00 90.38 71 LEU A C 1
ATOM 576 O O . LEU A 1 71 ? 3.877 -13.291 2.069 1.00 90.38 71 LEU A O 1
ATOM 580 N N . LEU A 1 72 ? 2.059 -12.048 2.580 1.00 87.00 72 LEU A N 1
ATOM 581 C CA . LEU A 1 72 ? 2.370 -10.927 1.689 1.00 87.00 72 LEU A CA 1
ATOM 582 C C . LEU A 1 72 ? 3.719 -10.292 2.038 1.00 87.00 72 LEU A C 1
ATOM 584 O O . LEU A 1 72 ? 4.571 -10.136 1.169 1.00 87.00 72 LEU A O 1
ATOM 588 N N . SER A 1 73 ? 3.959 -10.008 3.322 1.00 90.94 73 SER A N 1
ATOM 589 C CA . SER A 1 73 ? 5.231 -9.425 3.776 1.00 90.94 73 SER A CA 1
ATOM 590 C C . SER A 1 73 ? 6.442 -10.310 3.456 1.00 90.94 73 SER A C 1
ATOM 592 O O . SER A 1 73 ? 7.522 -9.798 3.175 1.00 90.94 73 SER A O 1
ATOM 594 N N . LYS A 1 74 ? 6.272 -11.640 3.459 1.00 87.06 74 LYS A N 1
ATOM 595 C CA . LYS A 1 74 ? 7.330 -12.595 3.090 1.00 87.06 74 LYS A CA 1
ATOM 596 C C . LYS A 1 74 ? 7.518 -12.752 1.582 1.00 87.06 74 LYS A C 1
ATOM 598 O O . LYS A 1 74 ? 8.582 -13.195 1.169 1.00 87.06 74 LYS A O 1
ATOM 603 N N . SER A 1 75 ? 6.497 -12.458 0.776 1.00 86.19 75 SER A N 1
ATOM 604 C CA . SER A 1 75 ? 6.564 -12.602 -0.682 1.00 86.19 75 SER A CA 1
ATOM 605 C C . SER A 1 75 ? 7.134 -11.378 -1.397 1.00 86.19 75 SER A C 1
ATOM 607 O O . SER A 1 75 ? 7.480 -11.485 -2.569 1.00 86.19 75 SER A O 1
ATOM 609 N N . ILE A 1 76 ? 7.211 -10.225 -0.725 1.00 84.19 76 ILE A N 1
ATOM 610 C CA . ILE A 1 76 ? 7.803 -9.013 -1.300 1.00 84.19 76 ILE A CA 1
ATOM 611 C C . ILE A 1 76 ? 9.317 -9.201 -1.399 1.00 84.19 76 ILE A C 1
ATOM 613 O O . ILE A 1 76 ? 9.993 -9.399 -0.384 1.00 84.19 76 ILE A O 1
ATOM 617 N N . ASP A 1 77 ? 9.842 -9.101 -2.619 1.00 78.56 77 ASP A N 1
ATOM 618 C CA . ASP A 1 77 ? 11.280 -9.072 -2.870 1.00 78.56 77 ASP A CA 1
ATOM 619 C C . ASP A 1 77 ? 11.886 -7.783 -2.299 1.00 78.56 77 ASP A C 1
ATOM 621 O O . ASP A 1 77 ? 11.674 -6.693 -2.830 1.00 78.56 77 ASP A O 1
ATOM 625 N N . GLY A 1 78 ? 12.629 -7.949 -1.202 1.00 72.06 78 GLY A N 1
ATOM 626 C CA . GLY A 1 78 ? 13.303 -6.883 -0.463 1.00 72.06 78 GLY A CA 1
ATOM 627 C C . GLY A 1 78 ? 14.685 -6.492 -1.018 1.00 72.06 78 GLY A C 1
ATOM 628 O O . GLY A 1 78 ? 15.501 -5.902 -0.311 1.00 72.06 78 GLY A O 1
ATOM 629 N N . SER A 1 79 ? 15.050 -6.971 -2.217 1.00 71.88 79 SER A N 1
ATOM 630 C CA . SER A 1 79 ? 16.424 -6.892 -2.747 1.00 71.88 79 SER A CA 1
ATOM 631 C C . SER A 1 79 ? 16.620 -5.858 -3.863 1.00 71.88 79 SER A C 1
ATOM 633 O O . SER A 1 79 ? 17.671 -5.826 -4.517 1.00 71.88 79 SER A O 1
ATOM 635 N N . ARG A 1 80 ? 15.628 -4.988 -4.102 1.00 69.56 80 ARG A N 1
ATOM 636 C CA . ARG A 1 80 ? 15.666 -4.026 -5.214 1.00 69.56 80 ARG A CA 1
ATOM 637 C C . ARG A 1 80 ? 16.708 -2.929 -4.987 1.00 69.56 80 ARG A C 1
ATOM 639 O O . ARG A 1 80 ? 16.864 -2.384 -3.901 1.00 69.56 80 ARG A O 1
ATOM 646 N N . LYS A 1 81 ? 17.407 -2.557 -6.067 1.00 60.56 81 LYS A N 1
ATOM 647 C CA . LYS A 1 81 ? 18.506 -1.573 -6.032 1.00 60.56 81 LYS A CA 1
ATOM 648 C C . LYS A 1 81 ? 18.055 -0.126 -5.797 1.00 60.56 81 LYS A C 1
ATOM 650 O O . LYS A 1 81 ? 18.846 0.650 -5.276 1.00 60.56 81 LYS A O 1
ATOM 655 N N . ASN A 1 82 ? 16.820 0.223 -6.166 1.00 63.47 82 ASN A N 1
ATOM 656 C CA . ASN A 1 82 ? 16.300 1.599 -6.155 1.00 63.47 82 ASN A CA 1
ATOM 657 C C . ASN A 1 82 ? 15.149 1.794 -5.154 1.00 63.47 82 ASN A C 1
ATOM 659 O O . ASN A 1 82 ? 14.175 2.481 -5.450 1.00 63.47 82 ASN A O 1
ATOM 663 N N . GLY A 1 83 ? 15.262 1.165 -3.985 1.00 64.31 83 GLY A N 1
ATOM 664 C CA . GLY A 1 83 ? 14.234 1.203 -2.950 1.00 64.31 83 GLY A CA 1
ATOM 665 C C . GLY A 1 83 ? 13.294 0.004 -3.017 1.00 64.31 83 GLY A C 1
ATOM 666 O O . GLY A 1 83 ? 12.986 -0.530 -4.094 1.00 64.31 83 GLY A O 1
ATOM 667 N N . ASP A 1 84 ? 12.883 -0.429 -1.830 1.00 77.94 84 ASP A N 1
ATOM 668 C CA . ASP A 1 84 ? 12.017 -1.587 -1.645 1.00 77.94 84 ASP A CA 1
ATOM 669 C C . ASP A 1 84 ? 10.593 -1.354 -2.147 1.00 77.94 84 ASP A C 1
ATOM 671 O O . ASP A 1 84 ? 10.201 -0.246 -2.500 1.00 77.94 84 ASP A O 1
ATOM 675 N N . TRP A 1 85 ? 9.803 -2.419 -2.235 1.00 80.69 85 TRP A N 1
ATOM 676 C CA . TRP A 1 85 ? 8.376 -2.302 -2.534 1.00 80.69 85 TRP A CA 1
ATOM 677 C C . TRP A 1 85 ? 7.555 -2.435 -1.265 1.00 80.69 85 TRP A C 1
ATOM 679 O O . TRP A 1 85 ? 7.963 -3.061 -0.284 1.00 80.69 85 TRP A O 1
ATOM 689 N N . TYR A 1 86 ? 6.360 -1.864 -1.307 1.00 89.88 86 TYR A N 1
ATOM 690 C CA . TYR A 1 86 ? 5.342 -2.118 -0.309 1.00 89.88 86 TYR A CA 1
ATOM 691 C C . TYR A 1 86 ? 4.004 -2.351 -1.005 1.00 89.88 86 TYR A C 1
ATOM 693 O O . TYR A 1 86 ? 3.796 -1.947 -2.147 1.00 89.88 86 TYR A O 1
ATOM 701 N N . THR A 1 87 ? 3.103 -3.030 -0.312 1.00 90.81 87 THR A N 1
ATOM 702 C CA . THR A 1 87 ? 1.694 -3.130 -0.695 1.00 90.81 87 THR A CA 1
ATOM 703 C C . THR A 1 87 ? 0.846 -2.755 0.503 1.00 90.81 87 THR A C 1
ATOM 705 O O . THR A 1 87 ? 1.311 -2.809 1.645 1.00 90.81 87 THR A O 1
ATOM 708 N N . ASP A 1 88 ? -0.412 -2.411 0.267 1.00 92.06 88 ASP A N 1
ATOM 709 C CA . ASP A 1 88 ? -1.355 -2.188 1.347 1.00 92.06 88 ASP A CA 1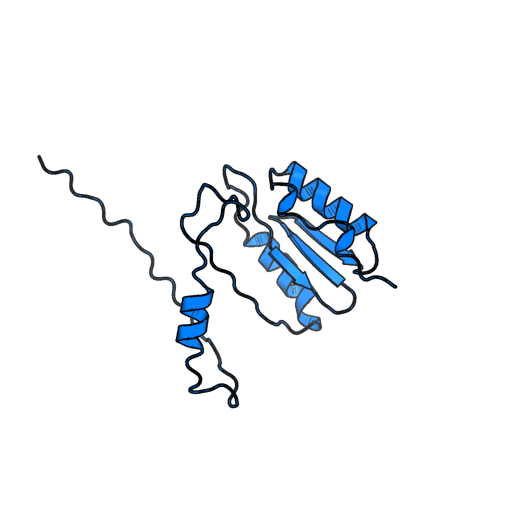
ATOM 710 C C . ASP A 1 88 ? -2.678 -2.922 1.173 1.00 92.06 88 ASP A C 1
ATOM 712 O O . ASP A 1 88 ? -3.047 -3.356 0.083 1.00 92.06 88 ASP A O 1
ATOM 716 N N . LEU A 1 89 ? -3.372 -3.097 2.295 1.00 88.00 89 LEU A N 1
ATOM 717 C CA . LEU A 1 89 ? -4.763 -3.528 2.339 1.00 88.00 89 LEU A CA 1
ATOM 718 C C . LEU A 1 89 ? -5.489 -2.818 3.479 1.00 88.00 89 LEU A C 1
ATOM 720 O O . LEU A 1 89 ? -4.899 -2.495 4.512 1.00 88.00 89 LEU A O 1
ATOM 724 N N . LYS A 1 90 ? -6.787 -2.583 3.304 1.00 89.06 90 LYS A N 1
ATOM 725 C CA . LYS A 1 90 ? -7.612 -1.798 4.230 1.00 89.06 90 LYS A CA 1
ATOM 726 C C . LYS A 1 90 ? -8.849 -2.591 4.636 1.00 89.06 90 LYS A C 1
ATOM 728 O O . LYS A 1 90 ? -9.489 -3.200 3.784 1.00 89.06 90 LYS A O 1
ATOM 733 N N . SER A 1 91 ? -9.194 -2.532 5.917 1.00 87.62 91 SER A N 1
ATOM 734 C CA . SER A 1 91 ? -10.541 -2.791 6.427 1.00 87.62 91 SER A CA 1
ATOM 735 C C . SER A 1 91 ? -11.177 -1.482 6.897 1.00 87.62 91 SER A C 1
ATOM 737 O O . SER A 1 91 ? -10.630 -0.400 6.651 1.00 87.62 91 SER A O 1
ATOM 739 N N . ASP A 1 92 ? -12.341 -1.541 7.539 1.00 87.62 92 ASP A N 1
ATOM 740 C CA . ASP A 1 92 ? -13.026 -0.337 8.007 1.00 87.62 92 ASP A CA 1
ATOM 741 C C . ASP A 1 92 ? -12.206 0.428 9.045 1.00 87.62 92 ASP A C 1
ATOM 743 O O . ASP A 1 92 ? -12.051 1.645 8.911 1.00 87.62 92 ASP A O 1
ATOM 747 N N . ASP A 1 93 ? -11.600 -0.273 9.997 1.00 90.69 93 ASP A N 1
ATOM 748 C CA . ASP A 1 93 ? -10.859 0.354 11.095 1.00 90.69 93 ASP A CA 1
ATOM 749 C C . ASP A 1 93 ? -9.347 0.368 10.856 1.00 90.69 93 ASP A C 1
ATOM 751 O O . ASP A 1 93 ? -8.648 1.263 11.332 1.00 90.69 93 ASP A O 1
ATOM 755 N N . TRP A 1 94 ? -8.832 -0.583 10.072 1.00 94.44 94 TRP A N 1
ATOM 756 C CA . TRP A 1 94 ? -7.395 -0.825 9.959 1.00 94.44 94 TRP A CA 1
ATOM 757 C C . TRP A 1 94 ? -6.875 -0.661 8.537 1.00 94.44 94 TRP A C 1
ATOM 759 O O . TRP A 1 94 ? -7.533 -0.997 7.555 1.00 94.44 94 TRP A O 1
ATOM 769 N N . HIS A 1 95 ? -5.649 -0.177 8.421 1.00 94.81 95 HIS A N 1
ATOM 770 C CA . HIS A 1 95 ? -4.887 -0.132 7.187 1.00 94.81 95 HIS A CA 1
ATOM 771 C C . HIS A 1 95 ? -3.542 -0.806 7.433 1.00 94.81 95 HIS A C 1
ATOM 773 O O . HIS A 1 95 ? -2.762 -0.394 8.283 1.00 94.81 95 HIS A O 1
ATOM 779 N N . TYR A 1 96 ? -3.284 -1.884 6.712 1.00 95.25 96 TYR A N 1
ATOM 780 C CA . TYR A 1 96 ? -2.062 -2.655 6.829 1.00 95.25 96 TYR A CA 1
ATOM 781 C C . TYR A 1 96 ? -1.117 -2.210 5.722 1.00 95.25 96 TYR A C 1
ATOM 783 O O . TYR A 1 96 ? -1.398 -2.444 4.55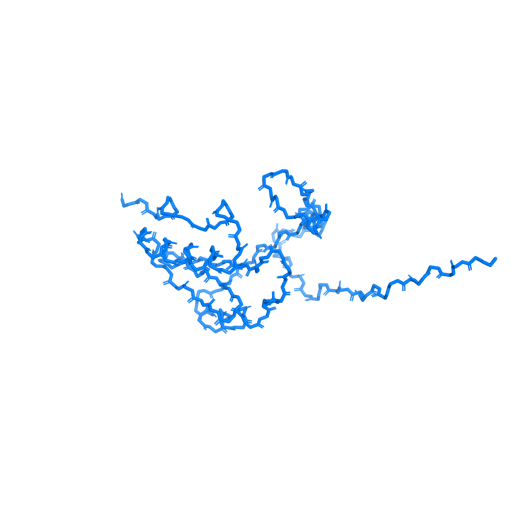0 1.00 95.25 96 TYR A O 1
ATOM 791 N N . ILE A 1 97 ? -0.010 -1.578 6.101 1.00 96.06 97 ILE A N 1
ATOM 792 C CA . ILE A 1 97 ? 1.066 -1.168 5.195 1.00 96.06 97 ILE A CA 1
ATOM 793 C C . ILE A 1 97 ? 2.173 -2.213 5.331 1.00 96.06 97 ILE A C 1
ATOM 795 O O . ILE A 1 97 ? 2.710 -2.434 6.421 1.00 96.06 97 ILE A O 1
ATOM 799 N N . ILE A 1 98 ? 2.456 -2.917 4.240 1.00 94.88 98 ILE A N 1
ATOM 800 C CA . ILE A 1 98 ? 3.175 -4.190 4.240 1.00 94.88 98 ILE A CA 1
ATOM 801 C C . ILE A 1 98 ? 4.447 -4.026 3.411 1.00 94.88 98 ILE A C 1
ATOM 803 O O . ILE A 1 98 ? 4.393 -3.920 2.189 1.00 94.88 98 ILE A O 1
ATOM 807 N N . PHE A 1 99 ? 5.587 -4.041 4.090 1.00 93.19 99 PHE A N 1
ATOM 808 C CA . PHE A 1 99 ? 6.925 -4.038 3.504 1.00 93.19 99 PHE A CA 1
ATOM 809 C C . PHE A 1 99 ? 7.521 -5.454 3.527 1.00 93.19 99 PHE A C 1
ATOM 811 O O . PHE A 1 99 ? 6.978 -6.365 4.171 1.00 93.19 99 PHE A O 1
ATOM 818 N N . SER A 1 100 ? 8.674 -5.641 2.879 1.00 90.44 100 SER A N 1
ATOM 819 C CA . SER A 1 100 ? 9.438 -6.886 3.001 1.00 90.44 100 SER A CA 1
ATOM 820 C C . SER A 1 100 ? 9.863 -7.110 4.459 1.00 90.44 100 SER A C 1
ATOM 822 O O . SER A 1 100 ? 10.567 -6.301 5.061 1.00 90.44 100 SER A O 1
ATOM 824 N N . GLY A 1 101 ? 9.358 -8.178 5.080 1.00 90.38 101 GLY A N 1
ATOM 825 C CA . GLY A 1 101 ? 9.674 -8.548 6.466 1.00 90.38 101 GLY A CA 1
ATOM 826 C C . GLY A 1 101 ? 9.136 -7.629 7.577 1.00 90.38 101 GLY A C 1
ATOM 827 O O . GLY A 1 101 ? 9.385 -7.912 8.752 1.00 90.38 101 GLY A O 1
ATOM 828 N N . LYS A 1 102 ? 8.388 -6.561 7.261 1.00 94.75 102 LYS A N 1
ATOM 829 C CA . LYS A 1 102 ? 7.786 -5.659 8.258 1.00 94.75 102 LYS A CA 1
ATOM 830 C C . LYS A 1 102 ? 6.373 -5.233 7.870 1.00 94.75 102 LYS A C 1
ATOM 832 O O . LYS A 1 102 ? 6.093 -4.927 6.719 1.00 94.75 102 LYS A O 1
ATOM 837 N N . VAL A 1 103 ? 5.489 -5.161 8.861 1.00 96.62 103 VAL A N 1
ATOM 838 C CA . VAL A 1 103 ? 4.088 -4.762 8.692 1.00 96.62 103 VAL A CA 1
ATOM 839 C C . VAL A 1 103 ? 3.735 -3.693 9.714 1.00 96.62 103 VAL A C 1
ATOM 841 O O . VAL A 1 103 ? 4.046 -3.841 10.896 1.00 96.62 103 VAL A O 1
ATOM 844 N N . PHE A 1 104 ? 3.031 -2.658 9.265 1.00 97.25 104 PHE A N 1
ATOM 845 C CA . PHE A 1 104 ? 2.367 -1.681 10.120 1.00 97.25 104 PHE A CA 1
ATOM 846 C C . PHE A 1 104 ? 0.861 -1.889 10.036 1.00 97.25 104 PHE A C 1
ATOM 848 O O . PHE A 1 104 ? 0.281 -1.759 8.963 1.00 97.25 104 PHE A O 1
ATOM 855 N N . LYS A 1 105 ? 0.228 -2.207 11.167 1.00 97.00 105 LYS A N 1
ATOM 856 C CA . LYS A 1 105 ? -1.229 -2.199 11.307 1.00 97.00 105 LYS A CA 1
ATOM 857 C C . LYS A 1 105 ? -1.637 -0.829 11.840 1.00 97.00 105 LYS A C 1
ATOM 859 O O . LYS A 1 105 ? -1.468 -0.565 13.025 1.00 97.00 105 LYS A O 1
ATOM 864 N N . VAL A 1 106 ? -2.111 0.027 10.946 1.00 96.88 106 VAL A N 1
ATOM 865 C CA . VAL A 1 106 ? -2.447 1.426 11.213 1.00 96.88 106 VAL A CA 1
ATOM 866 C C . VAL A 1 106 ? -3.934 1.562 11.511 1.00 96.88 106 VAL A C 1
ATOM 868 O O . VAL A 1 106 ? -4.766 1.175 10.692 1.00 96.88 106 VAL A O 1
ATOM 871 N N . ASP A 1 107 ? -4.277 2.125 12.664 1.00 96.25 107 ASP A N 1
ATOM 872 C CA . ASP A 1 107 ? -5.621 2.634 12.936 1.00 96.25 107 ASP A CA 1
ATOM 873 C C . ASP A 1 107 ? -5.912 3.763 11.946 1.00 96.25 107 ASP A C 1
ATOM 875 O O . ASP A 1 107 ? -5.175 4.750 11.867 1.00 96.25 107 ASP A O 1
ATOM 879 N N . ARG A 1 108 ? -6.990 3.630 11.172 1.00 93.88 108 ARG A N 1
ATOM 880 C CA . ARG A 1 108 ? -7.316 4.582 10.108 1.00 93.88 108 ARG A CA 1
ATOM 881 C C . ARG A 1 108 ? -7.629 5.983 10.626 1.00 93.88 108 ARG A C 1
ATOM 883 O O . ARG A 1 108 ? -7.613 6.895 9.810 1.00 93.88 108 ARG A O 1
ATOM 890 N N . SER A 1 109 ? -7.884 6.179 11.915 1.00 94.44 109 SER A N 1
ATOM 891 C CA . SER A 1 109 ? -8.036 7.499 12.542 1.00 94.44 109 SER A CA 1
ATOM 892 C C . SER A 1 109 ? -6.707 8.111 13.016 1.00 94.44 109 SER A C 1
ATOM 894 O O . SER A 1 109 ? -6.639 9.305 13.314 1.00 94.44 109 SER A O 1
ATOM 896 N N . SER A 1 110 ? -5.625 7.326 13.068 1.00 95.31 110 SER A N 1
ATOM 897 C CA . SER A 1 110 ? -4.340 7.749 13.623 1.00 95.31 110 SER A CA 1
ATOM 898 C C . SER A 1 110 ? -3.388 8.265 12.546 1.00 95.31 110 SER A C 1
ATOM 900 O O . SER A 1 110 ? -2.704 7.507 11.860 1.00 95.31 110 SER A O 1
ATOM 902 N N . SER A 1 111 ? -3.281 9.588 12.438 1.00 94.00 111 SER A N 1
ATOM 903 C CA . SER A 1 111 ? -2.295 10.246 11.572 1.00 94.00 111 SER A CA 1
ATOM 904 C C . SER A 1 111 ? -0.843 9.941 11.960 1.00 94.00 111 SER A C 1
ATOM 906 O O . SER A 1 111 ? 0.016 9.858 11.087 1.00 94.00 111 SER A O 1
ATOM 908 N N . GLU A 1 112 ? -0.564 9.742 13.249 1.00 95.38 112 GLU A N 1
ATOM 909 C CA . GLU A 1 112 ? 0.777 9.431 13.754 1.00 95.38 112 GLU A CA 1
ATOM 910 C C . GLU A 1 112 ? 1.260 8.049 13.293 1.00 95.38 112 GLU A C 1
ATOM 912 O O . GLU A 1 112 ? 2.395 7.907 12.844 1.00 95.38 112 GLU A O 1
ATOM 917 N N . GLN A 1 113 ? 0.387 7.038 13.324 1.00 96.62 113 GLN A N 1
ATOM 918 C CA . GLN A 1 113 ? 0.732 5.691 12.858 1.00 96.62 113 GLN A CA 1
ATOM 919 C C . GLN A 1 113 ? 1.035 5.656 11.349 1.00 96.62 113 GLN A C 1
ATOM 921 O O . GLN A 1 113 ? 1.872 4.868 10.905 1.00 96.62 113 GLN A O 1
ATOM 926 N N . TYR A 1 114 ? 0.415 6.543 10.564 1.00 96.50 114 TYR A N 1
ATOM 927 C CA . TYR A 1 114 ? 0.764 6.724 9.154 1.00 96.50 114 TYR A CA 1
ATOM 928 C C . TYR A 1 114 ? 2.167 7.297 8.956 1.00 96.50 114 TYR A C 1
ATOM 930 O O . TYR A 1 114 ? 2.910 6.791 8.115 1.00 96.50 114 TYR A O 1
ATOM 938 N N . GLU A 1 115 ? 2.551 8.313 9.731 1.00 96.06 115 GLU A N 1
ATOM 939 C CA . GLU A 1 115 ? 3.901 8.882 9.647 1.00 96.06 115 GLU A CA 1
ATOM 940 C C . GLU A 1 115 ? 4.970 7.862 10.072 1.00 96.06 115 GLU A C 1
ATOM 942 O O . GLU A 1 115 ? 5.999 7.762 9.415 1.00 96.06 115 GLU A O 1
ATOM 947 N N . GLN A 1 116 ? 4.707 7.004 11.064 1.00 96.31 116 GLN A N 1
ATOM 948 C CA . GLN A 1 116 ? 5.641 5.928 11.440 1.00 96.31 116 GLN A CA 1
ATOM 949 C C . GLN A 1 116 ? 5.909 4.942 10.289 1.00 96.31 116 GLN A C 1
ATOM 951 O O . GLN A 1 116 ? 7.047 4.521 10.063 1.00 96.31 116 GLN A O 1
ATOM 956 N N . ALA A 1 117 ? 4.865 4.561 9.548 1.00 96.56 117 ALA A N 1
ATOM 957 C CA . ALA A 1 117 ? 5.013 3.693 8.384 1.00 96.56 117 ALA A CA 1
ATOM 958 C C . ALA A 1 117 ? 5.757 4.401 7.238 1.00 96.56 117 ALA A C 1
ATOM 960 O O . ALA A 1 117 ? 6.599 3.790 6.576 1.00 96.56 117 ALA A O 1
ATOM 961 N N . LYS A 1 118 ? 5.486 5.697 7.039 1.00 95.62 118 LYS A N 1
ATOM 962 C CA . LYS A 1 118 ? 6.180 6.554 6.073 1.00 95.62 118 LYS A CA 1
ATOM 963 C C . LYS A 1 118 ? 7.674 6.652 6.370 1.00 95.62 118 LYS A C 1
ATOM 965 O O . LYS A 1 118 ? 8.491 6.381 5.498 1.00 95.62 118 LYS A O 1
ATOM 970 N N . GLU A 1 119 ? 8.040 6.982 7.603 1.00 96.25 119 GLU A N 1
ATOM 971 C CA . GLU A 1 119 ? 9.435 7.096 8.037 1.00 96.25 119 GLU A CA 1
ATOM 972 C C . GLU A 1 119 ? 10.208 5.797 7.789 1.00 96.25 119 GLU A C 1
ATOM 974 O O . GLU A 1 119 ? 11.338 5.823 7.294 1.00 96.25 119 GLU A O 1
ATOM 979 N N . TYR A 1 120 ? 9.584 4.645 8.056 1.00 95.50 120 TYR A N 1
ATOM 980 C CA . TYR A 1 120 ? 10.195 3.358 7.747 1.00 95.50 120 TYR A CA 1
ATOM 981 C C . TYR A 1 120 ? 10.379 3.144 6.243 1.00 95.50 120 TYR A C 1
ATOM 983 O O . TYR A 1 120 ? 11.475 2.767 5.830 1.00 95.50 120 TYR A O 1
ATOM 991 N N . GLY A 1 121 ? 9.362 3.424 5.425 1.00 93.31 121 GLY A N 1
ATOM 992 C CA . GLY A 1 121 ? 9.471 3.322 3.969 1.00 93.31 121 GLY A CA 1
ATOM 993 C C . GLY A 1 121 ? 10.601 4.191 3.404 1.00 93.31 121 GLY A C 1
ATOM 994 O O . GLY A 1 121 ? 11.410 3.723 2.604 1.00 93.31 121 GLY A O 1
ATOM 995 N N . MET A 1 122 ? 10.732 5.424 3.899 1.00 93.19 122 MET A N 1
ATOM 996 C CA . MET A 1 122 ? 11.832 6.320 3.528 1.00 93.19 122 MET A CA 1
ATOM 997 C C . MET A 1 122 ? 13.192 5.750 3.952 1.00 93.19 122 MET A C 1
ATOM 999 O O . MET A 1 122 ? 14.162 5.846 3.202 1.00 93.19 122 MET A O 1
ATOM 1003 N N . SER A 1 123 ? 13.272 5.117 5.130 1.00 92.94 123 SER A N 1
ATOM 1004 C CA . SER A 1 123 ? 14.515 4.522 5.646 1.00 92.94 123 SER A CA 1
ATOM 1005 C C . SER A 1 123 ? 15.051 3.368 4.789 1.00 92.94 123 SER A C 1
ATOM 1007 O O . SER A 1 123 ? 16.257 3.129 4.777 1.00 92.94 123 SER A O 1
ATOM 1009 N N . ILE A 1 124 ? 14.170 2.687 4.048 1.00 89.94 124 ILE A N 1
ATOM 1010 C CA . ILE A 1 124 ? 14.512 1.604 3.111 1.00 89.94 124 ILE A CA 1
ATOM 1011 C C . ILE A 1 124 ? 14.546 2.080 1.647 1.00 89.94 124 ILE A C 1
ATOM 1013 O O . ILE A 1 124 ? 14.567 1.272 0.719 1.00 89.94 124 ILE A O 1
ATOM 1017 N N . GLY A 1 125 ? 14.585 3.399 1.431 1.00 87.94 125 GLY A N 1
ATOM 1018 C CA . GLY A 1 125 ? 14.824 4.008 0.124 1.00 87.94 125 GLY A CA 1
ATOM 1019 C C . GLY A 1 125 ? 13.586 4.186 -0.753 1.00 87.94 125 GLY A C 1
ATOM 1020 O O . GLY A 1 125 ? 13.744 4.506 -1.929 1.00 87.94 125 GLY A O 1
ATOM 1021 N N . ILE A 1 126 ? 12.375 4.004 -0.218 1.00 87.25 126 ILE A N 1
ATOM 1022 C CA . ILE A 1 126 ? 11.141 4.274 -0.966 1.00 87.25 126 ILE A CA 1
ATOM 1023 C C . ILE A 1 126 ? 10.938 5.791 -1.047 1.00 87.25 126 ILE A C 1
ATOM 1025 O O . ILE A 1 126 ? 10.996 6.468 -0.013 1.00 87.25 126 ILE A O 1
ATOM 1029 N N . PRO A 1 127 ? 10.703 6.355 -2.243 1.00 86.25 127 PRO A N 1
ATOM 1030 C CA . PRO A 1 127 ? 10.470 7.782 -2.391 1.00 86.25 127 PRO A CA 1
ATOM 1031 C C . PRO A 1 127 ? 9.282 8.287 -1.563 1.00 86.25 127 PRO A C 1
ATOM 1033 O O . PRO A 1 127 ? 8.206 7.694 -1.566 1.00 86.25 127 PRO A O 1
ATOM 1036 N N . GLU A 1 128 ? 9.458 9.432 -0.899 1.00 90.25 128 GLU A N 1
ATOM 1037 C CA . GLU A 1 128 ? 8.481 9.989 0.049 1.00 90.25 128 GLU A CA 1
ATOM 1038 C C . GLU A 1 128 ? 7.068 10.136 -0.536 1.00 90.25 128 GLU A C 1
ATOM 1040 O O . GLU A 1 128 ? 6.084 9.839 0.138 1.00 90.25 128 GLU A O 1
ATOM 1045 N N . TYR A 1 129 ? 6.964 10.578 -1.790 1.00 85.25 129 TYR A N 1
ATOM 1046 C CA . TYR A 1 129 ? 5.683 10.820 -2.456 1.00 85.25 129 TYR A CA 1
ATOM 1047 C C . TYR A 1 129 ? 4.895 9.529 -2.742 1.00 85.25 129 TYR A C 1
ATOM 1049 O O . TYR A 1 129 ? 3.687 9.603 -2.946 1.00 85.25 129 TYR A O 1
ATOM 1057 N N . GLN A 1 130 ? 5.553 8.362 -2.745 1.00 84.31 130 GLN A N 1
ATOM 1058 C CA . GLN A 1 130 ? 4.894 7.062 -2.911 1.00 84.31 130 GLN A CA 1
ATOM 1059 C C . GLN A 1 130 ? 4.329 6.531 -1.596 1.00 84.31 130 GLN A C 1
ATOM 1061 O O . GLN A 1 130 ? 3.540 5.597 -1.615 1.00 84.31 130 GLN A O 1
ATOM 1066 N N . LEU A 1 131 ? 4.754 7.076 -0.457 1.00 89.50 131 LEU A N 1
ATOM 1067 C CA . LEU A 1 131 ? 4.442 6.516 0.846 1.00 89.50 131 LEU A CA 1
ATOM 1068 C C . LEU A 1 131 ? 3.146 7.092 1.424 1.00 89.50 131 LEU A C 1
ATOM 1070 O O . LEU A 1 131 ? 2.770 8.237 1.142 1.00 89.50 131 LEU A O 1
ATOM 1074 N N . PRO A 1 132 ? 2.468 6.319 2.290 1.00 87.62 132 PRO A N 1
ATOM 1075 C CA . PRO A 1 132 ? 1.327 6.827 3.028 1.00 87.62 132 PRO A CA 1
ATOM 1076 C C . PRO A 1 132 ? 1.733 8.039 3.872 1.00 87.62 132 PRO A C 1
ATOM 1078 O O . PRO A 1 132 ? 2.872 8.154 4.312 1.00 87.62 132 PRO A O 1
ATOM 1081 N N . ASN A 1 133 ? 0.802 8.956 4.120 1.00 88.62 133 ASN A N 1
ATOM 1082 C CA . ASN A 1 133 ? 1.065 10.138 4.940 1.00 88.62 133 ASN A CA 1
ATOM 1083 C C . ASN A 1 133 ? -0.146 10.489 5.808 1.00 88.62 133 ASN A C 1
ATOM 1085 O O . ASN A 1 133 ? -1.244 9.976 5.594 1.00 88.62 133 ASN A O 1
ATOM 1089 N N . LYS A 1 134 ? 0.035 11.400 6.769 1.00 89.50 134 LYS A N 1
ATOM 1090 C CA . LYS A 1 134 ? -1.010 11.802 7.724 1.00 89.50 134 LYS A CA 1
ATOM 1091 C C . LYS A 1 134 ? -2.356 12.202 7.112 1.00 89.50 134 LYS A C 1
ATOM 1093 O O . LYS A 1 134 ? -3.371 12.073 7.789 1.00 89.50 134 LYS A O 1
ATOM 1098 N N . SER A 1 135 ? -2.394 12.687 5.865 1.00 87.88 135 SER A N 1
ATOM 1099 C CA . SER A 1 135 ? -3.654 13.068 5.205 1.00 87.88 135 SER A CA 1
ATOM 1100 C C . SER A 1 135 ? -4.542 11.869 4.855 1.00 87.88 135 SER A C 1
ATOM 1102 O O . SER A 1 135 ? -5.713 12.048 4.542 1.00 87.88 135 SER A O 1
ATOM 1104 N N . TRP A 1 136 ? -4.004 10.647 4.929 1.00 86.50 136 TRP A N 1
ATOM 1105 C CA . TRP A 1 136 ? -4.737 9.408 4.670 1.00 86.50 136 TRP A CA 1
ATOM 1106 C C . TRP A 1 136 ? -5.551 8.929 5.876 1.00 86.50 136 TRP A C 1
ATOM 1108 O O . TRP A 1 136 ? -6.352 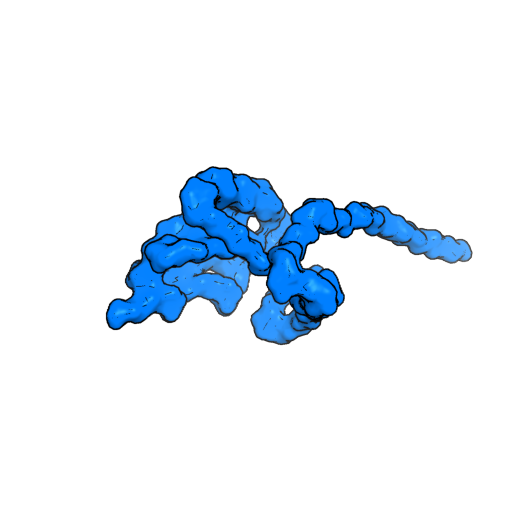7.996 5.746 1.00 86.50 136 TRP A O 1
ATOM 1118 N N . ALA A 1 137 ? -5.359 9.544 7.046 1.00 89.50 137 ALA A N 1
ATOM 1119 C CA . ALA A 1 137 ? -6.214 9.294 8.192 1.00 89.50 137 ALA A CA 1
ATOM 1120 C C . ALA A 1 137 ? -7.649 9.756 7.895 1.00 89.50 137 ALA A C 1
ATOM 1122 O O . ALA A 1 137 ? -7.874 10.831 7.334 1.00 89.50 137 ALA A O 1
ATOM 1123 N N . LYS A 1 138 ? -8.633 8.939 8.279 1.00 86.50 138 LYS A N 1
ATOM 1124 C CA . LYS A 1 138 ? -10.045 9.318 8.259 1.00 86.50 138 LYS A CA 1
ATOM 1125 C C . LYS A 1 138 ? -10.208 10.582 9.100 1.00 86.50 138 LYS A C 1
ATOM 1127 O O . LYS A 1 138 ? -9.754 10.643 10.240 1.00 86.50 138 LYS A O 1
ATOM 1132 N N . SER A 1 139 ? -10.857 11.585 8.522 1.00 73.56 139 SER A N 1
ATOM 1133 C CA . SER A 1 139 ? -11.350 12.719 9.295 1.00 73.56 139 SER A CA 1
ATOM 1134 C C . SER A 1 139 ? -12.493 12.225 10.180 1.00 73.56 139 SER A C 1
ATOM 1136 O O . SER A 1 139 ? -13.377 11.525 9.681 1.00 73.56 139 SER A O 1
ATOM 1138 N N . ASN A 1 140 ? -12.436 12.546 11.472 1.00 57.84 140 ASN A N 1
ATOM 1139 C CA . ASN A 1 140 ? -13.559 12.340 12.388 1.00 57.84 140 ASN A CA 1
ATOM 1140 C C . ASN A 1 140 ? -14.725 13.270 12.046 1.00 57.84 140 ASN A C 1
ATOM 1142 O O . ASN A 1 140 ? -14.447 14.421 11.632 1.00 57.84 140 ASN A O 1
#

Sequence (140 aa):
MIKQIDKAHISECEINNLCVLPDYRHCHIGKKLLEHAFEKVTEESNTPDLDIWTMHIVEIAEYKIESIVPLLSKSIDGSRKNGDWYTDLKSDDWHYIIFSGKVFKVDRSSSEQYEQAKEYGMSIGIPEYQLPNKSWAKSN

Secondary structure (DSSP, 8-state):
------------------PPPGGGTTS-HHHHHHHHT-EEPPTTT--TT-SEE--------GGGHHHHHHHHHHHS----TT---EEEEE-SSEEEEEETTEEEEEETT-HHHHHHHHHHHHHTT--GGGS--GGGSPP-